Protein AF-A0A090ZQW4-F1 (afdb_monomer)

Mean predicted aligned error: 12.62 Å

Nearest PDB structures (foldseek):
  8d06-assembly2_E  TM=9.173E-01  e=3.327E+00  synthetic construct
  8d06-assembly4_K  TM=9.219E-01  e=4.015E+00  synthetic construct
  7xqp-assembly1_F  TM=7.862E-01  e=4.846E+00  Physcomitrium patens
  6zxs-assembly1_F  TM=7.796E-01  e=7.056E+00  Pisum sativum

Secondary structure (DSSP, 8-state):
-----------------HHHHHHHHHHHHHHHHHHHHS-TT-HHHHHHHHHHHHHHHHHHHHHH--

Foldseek 3Di:
DDDPPPVPPPPPQLPLPVVLVVVLVVLVVVLVVCVVPDPCPDVVNVVSVVVSVVSVVVSVCSRVVD

Solvent-accessible surface area (backbone atoms only — not comparable to full-atom values): 4037 Å² total; per-residue (Å²): 137,84,86,82,79,80,74,77,74,67,78,75,70,43,73,56,50,70,65,59,52,51,53,51,54,49,50,52,52,52,43,53,48,48,54,72,78,39,71,84,79,42,69,65,51,56,52,47,50,54,53,46,50,53,52,50,53,51,42,48,39,52,48,70,72,110

Organism: Paenibacillus macerans (NCBI:txid44252)

Radius of gyration: 19.14 Å; Cα contacts (8 Å, |Δi|>4): 30; chains: 1; bounding box: 48×27×55 Å

InterPro domains:
  IPR018540 Aspartyl-phosphate phosphatase Spo0E-like [PF09388] (20-61)
  IPR036638 Helix-loop-helix DNA-binding domain superfamily [G3DSA:4.10.280.10] (16-66)
  IPR037208 Aspartyl-phosphate phosphatase Spo0E-like superfamily [SSF140500] (18-63)

Sequence (66 aa):
MATSMYRETRPKHKKVSNELKATIENLRSELMNAAVEDNFSSGAILELSQRLDHYIVMAQNQMLGK

pLDDT: mean 70.83, std 13.43, range [45.0, 88.38]

Structure (mmCIF, N/CA/C/O backbone):
data_AF-A0A090ZQW4-F1
#
_entry.id   AF-A0A090ZQW4-F1
#
loop_
_atom_site.group_PDB
_atom_site.id
_atom_site.type_symbol
_atom_site.label_atom_id
_atom_site.label_alt_id
_atom_site.label_comp_id
_atom_site.label_asym_id
_atom_site.label_entity_id
_atom_site.label_seq_id
_atom_site.pdbx_PDB_ins_code
_atom_site.Cartn_x
_atom_site.Cartn_y
_atom_site.Cartn_z
_atom_site.occupancy
_atom_site.B_iso_or_equiv
_atom_site.auth_seq_id
_atom_site.auth_comp_id
_atom_site.auth_asym_id
_atom_site.auth_atom_id
_atom_site.pdbx_PDB_model_num
ATOM 1 N N . MET A 1 1 ? -32.345 21.296 39.323 1.00 48.28 1 MET A N 1
ATOM 2 C CA . MET A 1 1 ? -32.826 20.376 38.269 1.00 48.28 1 MET A CA 1
ATOM 3 C C . MET A 1 1 ? -32.042 20.627 36.988 1.00 48.28 1 MET A C 1
ATOM 5 O O . MET A 1 1 ? -31.651 21.762 36.768 1.00 48.28 1 MET A O 1
ATOM 9 N N . ALA A 1 2 ? -31.867 19.567 36.191 1.00 45.00 2 ALA A N 1
ATOM 10 C CA . ALA A 1 2 ? -31.293 19.503 34.840 1.00 45.00 2 ALA A CA 1
ATOM 11 C C . ALA A 1 2 ? -29.757 19.600 34.709 1.00 45.00 2 ALA A C 1
ATOM 13 O O . ALA A 1 2 ? -29.151 20.650 34.531 1.00 45.00 2 ALA A O 1
ATOM 14 N N . THR A 1 3 ? -29.156 18.413 34.745 1.00 55.00 3 THR A N 1
ATOM 15 C CA . THR A 1 3 ? -27.842 18.047 34.215 1.00 55.00 3 THR A CA 1
ATOM 16 C C . THR A 1 3 ? -27.695 18.438 32.742 1.00 55.00 3 THR A C 1
ATOM 18 O O . THR A 1 3 ? -28.451 17.945 31.909 1.00 55.00 3 THR A O 1
ATOM 21 N N . SER A 1 4 ? -26.676 19.224 32.395 1.00 54.19 4 SER A N 1
ATOM 22 C CA . SER A 1 4 ? -26.243 19.392 31.003 1.00 54.19 4 SER A CA 1
ATOM 23 C C . SER A 1 4 ? -24.884 18.730 30.807 1.00 54.19 4 SER A C 1
ATOM 25 O O . SER A 1 4 ? -23.851 19.382 30.677 1.00 54.19 4 SER A O 1
ATOM 27 N N . MET A 1 5 ? -24.890 17.398 30.827 1.00 50.41 5 MET A N 1
ATOM 28 C CA . MET A 1 5 ? -23.766 16.591 30.366 1.00 50.41 5 MET A CA 1
ATOM 29 C C . MET A 1 5 ? -23.768 16.632 28.836 1.00 50.41 5 MET A C 1
ATOM 31 O O . MET A 1 5 ? -24.272 15.714 28.191 1.00 50.41 5 MET A O 1
ATOM 35 N N . TYR A 1 6 ? -23.201 17.681 28.239 1.00 49.19 6 TYR A N 1
ATOM 36 C CA . TYR A 1 6 ? -22.731 17.584 26.858 1.00 49.19 6 TYR A CA 1
ATOM 37 C C . TYR A 1 6 ? -21.513 16.666 26.873 1.00 49.19 6 TYR A C 1
ATOM 39 O O . TYR A 1 6 ? -20.362 17.095 26.918 1.00 49.19 6 TYR A O 1
ATOM 47 N N . ARG A 1 7 ? -21.786 15.360 26.918 1.00 47.84 7 ARG A N 1
ATOM 48 C CA . ARG A 1 7 ? -20.807 14.332 26.614 1.00 47.84 7 ARG A CA 1
ATOM 49 C C . ARG A 1 7 ? -20.482 14.511 25.142 1.00 47.84 7 ARG A C 1
ATOM 51 O O . ARG A 1 7 ? -21.138 13.938 24.279 1.00 47.84 7 ARG A O 1
ATOM 58 N N . GLU A 1 8 ? -19.489 15.347 24.878 1.00 49.78 8 GLU A N 1
ATOM 59 C CA . GLU A 1 8 ? -18.814 15.427 23.599 1.00 49.78 8 GLU A CA 1
ATOM 60 C C . GLU A 1 8 ? -18.222 14.042 23.336 1.00 49.78 8 GLU A C 1
ATOM 62 O O . GLU A 1 8 ? -17.131 13.682 23.787 1.00 49.78 8 GLU A O 1
ATOM 67 N N . THR A 1 9 ? -18.995 13.194 22.665 1.00 53.84 9 THR A N 1
ATOM 68 C CA . THR A 1 9 ? -18.486 11.970 22.075 1.00 53.84 9 THR A CA 1
ATOM 69 C C . THR A 1 9 ? -17.632 12.406 20.901 1.00 53.84 9 THR A C 1
ATOM 71 O O . THR A 1 9 ? -18.077 12.374 19.755 1.00 53.84 9 THR A O 1
ATOM 74 N N . ARG A 1 10 ? -16.401 12.851 21.191 1.00 55.09 10 ARG A N 1
ATOM 75 C CA . ARG A 1 10 ? -15.343 12.921 20.186 1.00 55.09 10 ARG A CA 1
ATOM 76 C C . ARG A 1 10 ? -15.396 11.589 19.445 1.00 55.09 10 ARG A C 1
ATOM 78 O O . ARG A 1 10 ? -15.300 10.557 20.123 1.00 55.09 10 ARG A O 1
ATOM 85 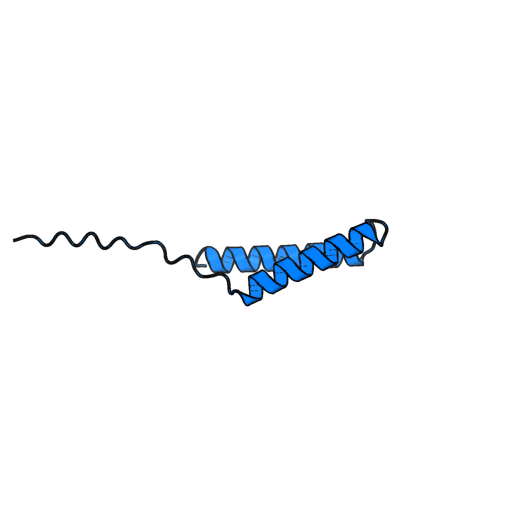N N . PRO A 1 11 ? -15.612 11.569 18.117 1.00 51.31 11 PRO A N 1
ATOM 86 C CA . PRO A 1 11 ? -15.552 10.323 17.384 1.00 51.31 11 PRO A CA 1
ATOM 87 C C . PRO A 1 11 ? -14.188 9.733 17.715 1.00 51.31 11 PRO A C 1
ATOM 89 O O . PRO A 1 11 ? -13.151 10.354 17.471 1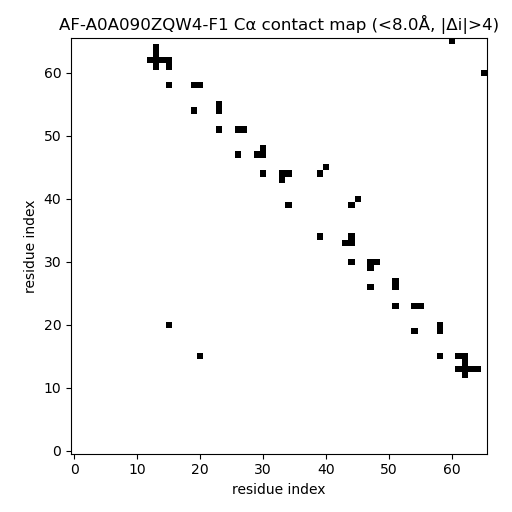.00 51.31 11 PRO A O 1
ATOM 92 N N . LYS A 1 12 ? -14.193 8.581 18.396 1.00 53.19 12 LYS A N 1
ATOM 93 C CA . LYS A 1 12 ? -12.995 7.772 18.581 1.00 53.19 12 LYS A CA 1
ATOM 94 C C . LYS A 1 12 ? -12.540 7.505 17.159 1.00 53.19 12 LYS A C 1
ATOM 96 O O . LYS A 1 12 ? -13.105 6.636 16.504 1.00 53.19 12 LYS A O 1
ATOM 101 N N . HIS A 1 13 ? -11.576 8.285 16.673 1.00 54.38 13 HIS A N 1
ATOM 102 C CA . HIS A 1 13 ? -10.807 7.923 15.501 1.00 54.38 13 HIS A CA 1
ATOM 103 C C . HIS A 1 13 ? -10.376 6.492 15.785 1.00 54.38 13 HIS A C 1
ATOM 105 O O . HIS A 1 13 ? -9.582 6.267 16.706 1.00 54.38 13 HIS A O 1
ATOM 111 N N . LYS A 1 14 ? -10.992 5.520 15.097 1.00 55.25 14 LYS A N 1
ATOM 112 C CA . LYS A 1 14 ? -10.518 4.145 15.130 1.00 55.25 14 LYS A CA 1
ATOM 113 C C . LYS A 1 14 ? -9.067 4.282 14.696 1.00 55.25 14 LYS A C 1
ATOM 115 O O . LYS A 1 14 ? -8.784 4.728 13.584 1.00 55.25 14 LYS A O 1
ATOM 120 N N . LYS A 1 15 ? -8.157 4.104 15.657 1.00 57.50 15 LYS A N 1
ATOM 121 C CA . LYS A 1 15 ? -6.728 4.241 15.422 1.00 57.50 15 LYS A CA 1
ATOM 122 C C . LYS A 1 15 ? -6.422 3.144 14.421 1.00 57.50 15 LYS A C 1
ATOM 124 O O . LYS A 1 15 ? -6.385 1.983 14.811 1.00 57.50 15 LYS A O 1
ATOM 129 N N . VAL A 1 16 ? -6.299 3.502 13.142 1.00 61.59 16 VAL A N 1
ATOM 130 C CA 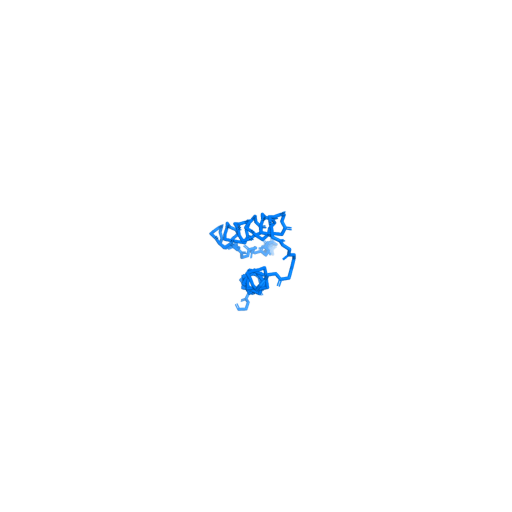. VAL A 1 16 ? -5.662 2.633 12.149 1.00 61.59 16 VAL A CA 1
ATOM 131 C C . VAL A 1 16 ? -4.417 2.107 12.828 1.00 61.59 16 VAL A C 1
ATOM 133 O O . VAL A 1 16 ? -3.655 2.925 13.361 1.00 61.59 16 VAL A O 1
ATOM 136 N N . SER A 1 17 ? -4.276 0.782 12.898 1.00 72.62 17 SER A N 1
ATOM 137 C CA . SER A 1 17 ? -3.171 0.191 13.644 1.00 72.62 17 SER A CA 1
ATOM 138 C C . SER A 1 17 ? -1.871 0.830 13.157 1.00 72.62 17 SER A C 1
ATOM 140 O O . SER A 1 17 ? -1.668 0.964 11.948 1.00 72.62 17 SER A O 1
ATOM 142 N N . ASN A 1 18 ? -1.019 1.289 14.077 1.00 74.38 18 ASN A N 1
ATOM 143 C CA . ASN A 1 18 ? 0.261 1.902 13.706 1.00 74.38 18 ASN A CA 1
ATOM 144 C C . ASN A 1 18 ? 1.077 0.960 12.808 1.00 74.38 18 ASN A C 1
ATOM 146 O O . ASN A 1 18 ? 1.790 1.423 11.925 1.00 74.38 18 ASN A O 1
ATOM 150 N N . GLU A 1 19 ? 0.898 -0.347 12.990 1.00 76.00 19 GLU A N 1
ATOM 151 C CA . GLU A 1 19 ? 1.459 -1.400 12.147 1.00 76.00 19 GLU A CA 1
ATOM 152 C C . GLU A 1 19 ? 0.945 -1.323 10.706 1.00 76.00 19 GLU A C 1
ATOM 154 O O . GLU A 1 19 ? 1.741 -1.341 9.777 1.00 76.00 19 GLU A O 1
ATOM 159 N N . LEU A 1 20 ? -0.363 -1.130 10.501 1.00 76.50 20 LEU A N 1
ATOM 160 C CA . LEU A 1 20 ? -0.950 -1.002 9.164 1.00 76.50 20 LEU A CA 1
ATOM 161 C C . LEU A 1 20 ? -0.449 0.259 8.448 1.00 76.50 20 LEU A C 1
ATOM 163 O O . LEU A 1 20 ? -0.168 0.223 7.254 1.00 76.50 20 LEU A O 1
ATOM 167 N N . LYS A 1 21 ? -0.276 1.366 9.181 1.00 78.81 21 LYS A N 1
ATOM 168 C CA . LYS A 1 21 ? 0.362 2.570 8.630 1.00 78.81 21 LYS A CA 1
ATOM 169 C C . LYS A 1 21 ? 1.819 2.318 8.247 1.00 78.81 21 LYS A C 1
ATOM 171 O O . LYS A 1 21 ? 2.227 2.737 7.171 1.00 78.81 21 LYS A O 1
ATOM 176 N N . ALA A 1 22 ? 2.577 1.627 9.097 1.00 83.56 22 ALA A N 1
ATOM 177 C CA . ALA A 1 22 ? 3.963 1.275 8.805 1.00 83.56 22 ALA A CA 1
ATOM 178 C C . ALA A 1 22 ? 4.065 0.389 7.552 1.00 83.56 22 ALA A C 1
ATOM 180 O O . ALA A 1 22 ? 4.914 0.640 6.703 1.00 83.56 22 ALA A O 1
ATOM 181 N N . THR A 1 23 ? 3.157 -0.577 7.379 1.00 84.50 23 THR A N 1
ATOM 182 C CA . THR A 1 23 ? 3.086 -1.407 6.167 1.00 84.50 23 THR A CA 1
ATOM 183 C C . THR A 1 23 ? 2.789 -0.579 4.914 1.00 84.50 23 THR A C 1
ATOM 185 O O . THR A 1 23 ? 3.439 -0.778 3.893 1.00 84.50 23 THR A O 1
ATOM 188 N N . ILE A 1 24 ? 1.850 0.371 4.981 1.00 84.00 24 ILE A N 1
ATOM 189 C CA . ILE A 1 24 ? 1.508 1.253 3.849 1.00 84.00 24 ILE A CA 1
ATOM 190 C C . ILE A 1 24 ? 2.707 2.121 3.441 1.00 84.00 24 ILE A C 1
ATOM 192 O O . ILE A 1 24 ? 2.996 2.248 2.253 1.00 84.00 24 ILE A O 1
ATOM 196 N N . GLU A 1 25 ? 3.421 2.699 4.406 1.00 86.94 25 GLU A N 1
ATOM 197 C CA . GLU A 1 25 ? 4.591 3.542 4.126 1.00 86.94 25 GLU A CA 1
ATOM 198 C C . GLU A 1 25 ? 5.789 2.729 3.611 1.00 86.94 25 GLU A C 1
ATOM 200 O O . GLU A 1 25 ? 6.506 3.193 2.721 1.00 86.94 25 GLU A O 1
ATOM 205 N N . ASN A 1 26 ? 5.970 1.494 4.093 1.00 86.56 26 ASN A N 1
ATOM 206 C CA . ASN A 1 26 ? 6.984 0.585 3.556 1.00 86.56 26 ASN A CA 1
ATOM 207 C C . ASN A 1 26 ? 6.694 0.248 2.090 1.00 86.56 26 ASN A C 1
ATOM 209 O O . ASN A 1 26 ? 7.547 0.451 1.233 1.00 86.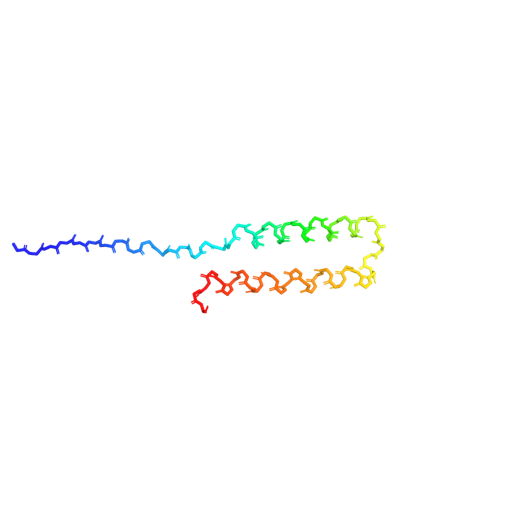56 26 ASN A O 1
ATOM 213 N N . LEU A 1 27 ? 5.450 -0.141 1.788 1.00 84.31 27 LEU A N 1
ATOM 214 C CA . LEU A 1 27 ? 5.016 -0.450 0.425 1.00 84.31 27 LEU A CA 1
ATOM 215 C C . LEU A 1 27 ? 5.141 0.756 -0.507 1.00 84.31 27 LEU A C 1
ATOM 217 O O . LEU A 1 27 ? 5.557 0.600 -1.647 1.00 84.31 27 LEU A O 1
ATOM 221 N N . ARG A 1 28 ? 4.828 1.967 -0.034 1.00 84.50 28 ARG A N 1
ATOM 222 C CA . ARG A 1 28 ? 5.052 3.207 -0.796 1.00 84.50 28 ARG A CA 1
ATOM 223 C C . ARG A 1 28 ? 6.522 3.431 -1.120 1.00 84.50 28 ARG A C 1
ATOM 225 O O . ARG A 1 28 ? 6.837 3.818 -2.241 1.00 84.50 28 ARG A O 1
ATOM 232 N N . 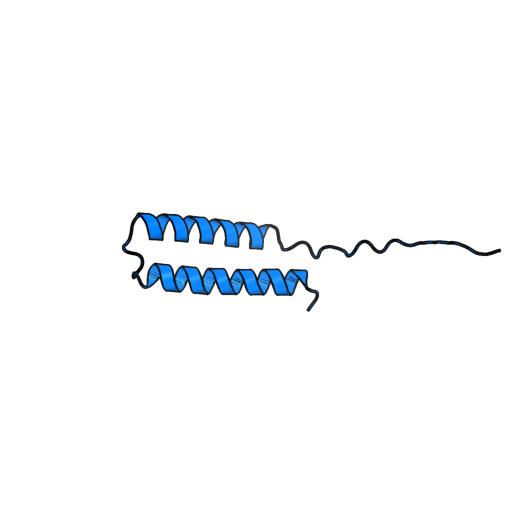SER A 1 29 ? 7.398 3.192 -0.149 1.00 84.19 29 SER A N 1
ATOM 233 C CA . SER A 1 29 ? 8.840 3.353 -0.330 1.00 84.19 29 SER A CA 1
ATOM 234 C C . SER A 1 29 ? 9.384 2.318 -1.313 1.00 84.19 29 SER A C 1
ATOM 236 O O . SER A 1 29 ? 10.148 2.672 -2.206 1.00 84.19 29 SER A O 1
ATOM 238 N N . GLU A 1 30 ? 8.951 1.061 -1.212 1.00 82.38 30 GLU A N 1
ATOM 239 C CA . GLU A 1 30 ? 9.300 -0.003 -2.162 1.00 82.38 30 GLU A CA 1
ATOM 240 C C . GLU A 1 30 ? 8.805 0.316 -3.577 1.00 82.38 30 GLU A C 1
ATOM 242 O O . GLU A 1 30 ? 9.558 0.182 -4.534 1.00 82.38 30 GLU A O 1
ATOM 247 N N . LEU A 1 31 ? 7.574 0.814 -3.714 1.00 79.38 31 LEU A N 1
ATOM 248 C CA . LEU A 1 31 ? 6.984 1.175 -5.005 1.00 79.38 31 LEU A CA 1
ATOM 249 C C . LEU A 1 31 ? 7.706 2.371 -5.639 1.00 79.38 31 LEU A C 1
ATOM 251 O O . LEU A 1 31 ? 7.952 2.376 -6.840 1.00 79.38 31 LEU A O 1
ATOM 255 N N . MET A 1 32 ? 8.103 3.357 -4.831 1.00 82.25 32 MET A N 1
ATOM 256 C CA . MET A 1 32 ? 8.882 4.504 -5.295 1.00 82.25 32 MET A CA 1
ATOM 257 C C . MET A 1 32 ? 10.301 4.104 -5.720 1.00 82.25 32 MET A C 1
ATOM 259 O O . MET A 1 32 ? 10.760 4.582 -6.751 1.00 82.25 32 MET A O 1
ATOM 263 N N . ASN A 1 33 ? 10.975 3.210 -4.988 1.00 80.69 33 ASN A N 1
ATOM 264 C CA . ASN A 1 33 ? 12.287 2.694 -5.399 1.00 80.69 33 ASN A CA 1
ATOM 265 C C . ASN A 1 33 ? 12.177 1.833 -6.665 1.00 80.69 33 ASN A C 1
ATOM 267 O O . ASN A 1 33 ? 12.896 2.079 -7.626 1.00 80.69 33 ASN A O 1
ATOM 271 N N . ALA A 1 34 ? 11.208 0.915 -6.730 1.00 73.12 34 ALA A N 1
ATOM 272 C CA . ALA A 1 34 ? 10.973 0.084 -7.911 1.00 73.12 34 ALA A CA 1
ATOM 273 C C . ALA A 1 34 ? 10.631 0.914 -9.160 1.00 73.12 34 ALA A C 1
ATOM 275 O O . ALA A 1 34 ? 11.063 0.578 -10.254 1.00 73.12 34 ALA A O 1
ATOM 276 N N . ALA A 1 35 ? 9.899 2.020 -9.002 1.00 71.50 35 ALA A N 1
ATOM 277 C CA . ALA A 1 35 ? 9.593 2.951 -10.088 1.00 71.50 35 ALA A CA 1
ATOM 278 C C . ALA A 1 35 ? 10.789 3.808 -10.541 1.00 71.50 35 ALA A C 1
ATOM 280 O O . ALA A 1 35 ? 10.759 4.355 -11.643 1.00 71.50 35 ALA A O 1
ATOM 281 N N . VAL A 1 36 ? 11.802 3.976 -9.686 1.00 73.56 36 VAL A N 1
ATOM 282 C CA . VAL A 1 36 ? 13.044 4.699 -10.002 1.00 73.56 36 VAL A CA 1
ATOM 283 C C . VAL A 1 36 ? 14.076 3.762 -10.634 1.00 73.56 36 VAL A C 1
ATOM 285 O O . VAL A 1 36 ? 14.803 4.186 -11.530 1.00 73.56 36 VAL A O 1
ATOM 288 N N . GLU A 1 37 ? 14.140 2.509 -10.180 1.00 67.81 37 GLU A N 1
ATOM 289 C CA . GLU A 1 37 ? 15.120 1.516 -10.631 1.00 67.81 37 GLU A CA 1
ATOM 290 C C . GLU A 1 37 ? 14.666 0.717 -11.864 1.00 67.81 37 GLU A C 1
ATOM 292 O O . GLU A 1 37 ? 15.509 0.349 -12.682 1.00 67.81 37 GLU A O 1
ATOM 297 N N . ASP A 1 38 ? 13.361 0.478 -12.037 1.00 55.53 38 ASP A N 1
ATOM 298 C CA . ASP A 1 38 ? 12.819 -0.350 -13.117 1.00 55.53 38 ASP A CA 1
ATOM 299 C C . ASP A 1 38 ? 11.848 0.434 -14.013 1.00 55.53 38 ASP A C 1
ATOM 301 O O . ASP A 1 38 ? 11.133 1.345 -13.585 1.00 55.53 38 ASP A O 1
ATOM 305 N N . ASN A 1 39 ? 11.802 0.069 -15.297 1.00 60.38 39 ASN A N 1
ATOM 306 C CA . ASN A 1 39 ? 10.837 0.632 -16.231 1.00 60.38 39 ASN A CA 1
ATOM 307 C C . ASN A 1 39 ? 9.425 0.357 -15.684 1.00 60.38 39 ASN A C 1
ATOM 309 O O . ASN A 1 39 ? 9.076 -0.792 -15.429 1.00 60.38 39 ASN A O 1
ATOM 313 N N . PHE A 1 40 ? 8.605 1.406 -15.548 1.00 58.47 40 PHE A N 1
ATOM 314 C CA . PHE A 1 40 ? 7.283 1.460 -14.884 1.00 58.47 40 PHE A CA 1
ATOM 315 C C . PHE A 1 40 ? 6.263 0.354 -15.280 1.00 58.47 40 PHE A C 1
ATOM 317 O O . PHE A 1 40 ? 5.165 0.279 -14.737 1.00 58.47 40 PHE A O 1
ATOM 324 N N . SER A 1 41 ? 6.605 -0.479 -16.268 1.00 59.88 41 SER A N 1
ATOM 325 C CA . SER A 1 41 ? 5.852 -1.614 -16.814 1.00 59.88 41 SER A CA 1
ATOM 326 C C . SER A 1 41 ? 6.184 -2.977 -16.186 1.00 59.88 41 SER A C 1
ATOM 328 O O . SER A 1 41 ? 5.626 -3.983 -16.624 1.00 59.88 41 SER A O 1
ATOM 330 N N . SER A 1 42 ? 7.081 -3.054 -15.200 1.00 66.06 42 SER A N 1
ATOM 331 C CA . SER A 1 42 ? 7.368 -4.315 -14.508 1.00 66.06 42 SER A CA 1
ATOM 332 C C . SER A 1 42 ? 6.140 -4.826 -13.758 1.00 66.06 42 SER A C 1
ATOM 334 O O . SER A 1 42 ? 5.517 -4.084 -12.995 1.00 66.06 42 SER A O 1
ATOM 336 N N . GLY A 1 43 ? 5.821 -6.116 -13.909 1.00 72.31 43 GLY A N 1
ATOM 337 C CA . GLY A 1 43 ? 4.741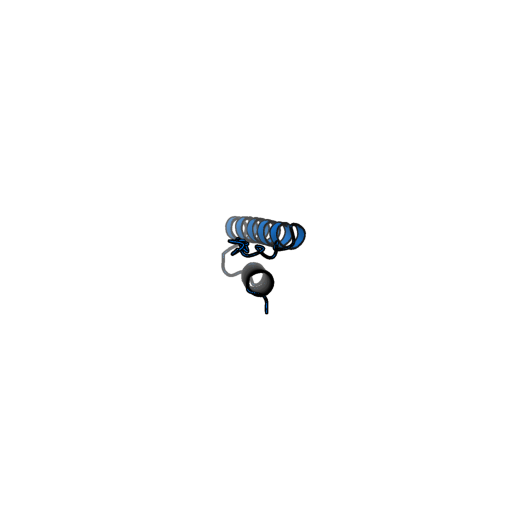 -6.777 -13.159 1.00 72.31 43 GLY A CA 1
ATOM 338 C C . GLY A 1 43 ? 4.861 -6.585 -11.640 1.00 72.31 43 GLY A C 1
ATOM 339 O O . GLY A 1 43 ? 3.849 -6.485 -10.953 1.00 72.31 43 GLY A O 1
ATOM 340 N N . ALA A 1 44 ? 6.087 -6.387 -11.145 1.00 74.25 44 ALA A N 1
ATOM 341 C CA . ALA A 1 44 ? 6.377 -6.060 -9.755 1.00 74.25 44 ALA A CA 1
ATOM 342 C C . ALA A 1 44 ? 5.721 -4.749 -9.275 1.00 74.25 44 ALA A C 1
ATOM 34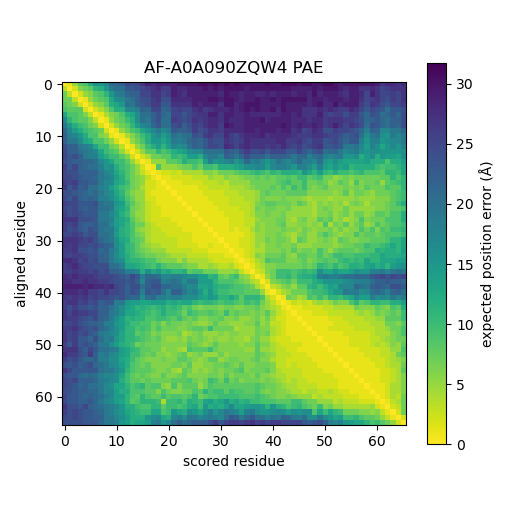4 O O . ALA A 1 44 ? 5.179 -4.712 -8.172 1.00 74.25 44 ALA A O 1
ATOM 345 N N . ILE A 1 45 ? 5.709 -3.683 -10.089 1.00 75.62 45 ILE A N 1
ATOM 346 C CA . ILE A 1 45 ? 5.071 -2.407 -9.715 1.00 75.62 45 ILE A CA 1
ATOM 347 C C . ILE A 1 45 ? 3.550 -2.565 -9.694 1.00 75.62 45 ILE A C 1
ATOM 349 O O . ILE A 1 45 ? 2.891 -2.051 -8.791 1.00 75.62 45 ILE A O 1
ATOM 353 N N . LEU A 1 46 ? 2.991 -3.319 -10.646 1.00 81.25 46 LEU A N 1
ATOM 354 C CA . LEU A 1 46 ? 1.557 -3.601 -10.687 1.00 81.25 46 LEU A CA 1
ATOM 355 C C . LEU A 1 46 ? 1.105 -4.388 -9.447 1.00 81.25 4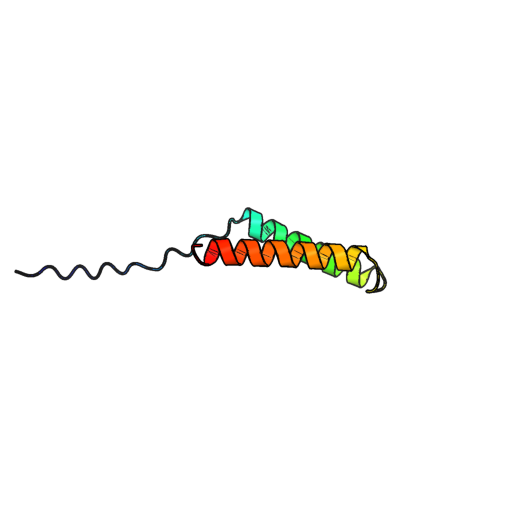6 LEU A C 1
ATOM 357 O O . LEU A 1 46 ? 0.117 -4.012 -8.813 1.00 81.25 46 LEU A O 1
ATOM 361 N N . GLU A 1 47 ? 1.840 -5.436 -9.067 1.00 82.56 47 GLU A N 1
ATOM 362 C CA . GLU A 1 47 ? 1.575 -6.204 -7.846 1.00 82.56 47 GLU A CA 1
ATOM 363 C C . GLU A 1 47 ? 1.717 -5.340 -6.586 1.00 82.56 47 GLU A C 1
ATOM 365 O O . GLU A 1 47 ? 0.847 -5.381 -5.712 1.00 82.56 47 GLU A O 1
ATOM 370 N N . LEU A 1 48 ? 2.759 -4.503 -6.503 1.00 81.19 48 LEU A N 1
ATOM 371 C CA . LEU A 1 48 ? 2.952 -3.570 -5.388 1.00 81.19 48 LEU A CA 1
ATOM 372 C C . LEU A 1 48 ? 1.806 -2.552 -5.288 1.00 81.19 48 LEU A C 1
ATOM 374 O O . LEU A 1 48 ? 1.300 -2.317 -4.190 1.00 81.19 48 LEU A O 1
ATOM 378 N N . SER A 1 49 ? 1.342 -1.999 -6.413 1.00 82.75 49 SER A N 1
ATOM 379 C CA . SER A 1 49 ? 0.199 -1.077 -6.455 1.00 82.75 49 SER A CA 1
ATOM 380 C C . SER A 1 49 ? -1.096 -1.740 -6.001 1.00 82.75 49 SER A C 1
ATOM 382 O O . SER A 1 49 ? -1.805 -1.170 -5.175 1.00 82.75 49 SER A O 1
ATOM 384 N N . GLN A 1 50 ? -1.400 -2.944 -6.492 1.00 86.62 50 GLN A N 1
ATOM 385 C CA . GLN A 1 50 ? -2.604 -3.679 -6.084 1.00 86.62 50 GLN A CA 1
ATOM 386 C C . GLN A 1 50 ? -2.581 -4.002 -4.588 1.00 86.62 50 GLN A C 1
ATOM 388 O O . GLN A 1 50 ? -3.588 -3.870 -3.888 1.00 86.62 50 GLN A O 1
ATOM 393 N N . ARG A 1 51 ? -1.410 -4.387 -4.075 1.00 87.88 51 ARG A N 1
ATOM 394 C CA . ARG A 1 51 ? -1.224 -4.713 -2.663 1.00 87.88 51 ARG A CA 1
ATOM 395 C C . ARG A 1 51 ? -1.356 -3.473 -1.779 1.00 87.88 51 ARG A C 1
ATOM 397 O O . ARG A 1 51 ? -2.001 -3.539 -0.733 1.00 87.88 51 ARG A O 1
ATOM 404 N N . LEU A 1 52 ? -0.809 -2.337 -2.214 1.00 85.81 52 LEU A N 1
ATOM 405 C CA . LEU A 1 52 ? -0.966 -1.049 -1.542 1.00 85.81 52 LEU A CA 1
ATOM 406 C C . LEU A 1 52 ? -2.438 -0.612 -1.499 1.00 85.81 52 LEU A C 1
ATOM 408 O O . LEU A 1 52 ? -2.921 -0.226 -0.434 1.00 85.81 52 LEU A O 1
ATOM 412 N N . ASP A 1 53 ? -3.160 -0.725 -2.616 1.00 87.81 53 ASP A N 1
ATOM 413 C CA . ASP A 1 53 ? -4.582 -0.372 -2.703 1.00 87.81 53 ASP A CA 1
ATOM 414 C C . ASP A 1 53 ? -5.434 -1.208 -1.732 1.00 87.81 53 ASP A C 1
ATOM 416 O O . ASP A 1 53 ? -6.212 -0.663 -0.945 1.00 87.81 53 ASP A O 1
ATOM 420 N N . HIS A 1 54 ? -5.176 -2.518 -1.656 1.00 88.38 54 HIS A N 1
ATOM 421 C CA . HIS A 1 54 ? -5.831 -3.405 -0.695 1.00 88.38 54 HIS A CA 1
ATOM 422 C C . HIS A 1 54 ? -5.618 -2.956 0.762 1.00 88.38 54 HIS A C 1
ATOM 424 O O . HIS A 1 54 ? -6.574 -2.880 1.539 1.00 88.38 54 HIS A O 1
ATOM 430 N N . TYR A 1 55 ? -4.387 -2.603 1.149 1.00 84.88 55 TYR A N 1
ATOM 431 C CA . TYR A 1 55 ? -4.112 -2.121 2.508 1.00 84.88 55 TYR A CA 1
ATOM 432 C C . TYR A 1 55 ? -4.715 -0.741 2.793 1.00 84.88 55 TYR A C 1
ATOM 434 O O . TYR A 1 55 ? -5.122 -0.483 3.928 1.00 84.88 55 TYR A O 1
ATOM 442 N N . ILE A 1 56 ? -4.835 0.125 1.785 1.00 83.75 56 ILE A N 1
ATOM 443 C CA . ILE A 1 56 ? -5.534 1.410 1.908 1.00 83.75 56 ILE A CA 1
ATOM 444 C C . ILE A 1 56 ? -7.027 1.177 2.158 1.00 83.75 56 ILE A C 1
ATOM 446 O O . ILE A 1 56 ? -7.576 1.753 3.099 1.00 83.75 56 ILE A O 1
ATOM 450 N N . VAL A 1 57 ? -7.675 0.294 1.393 1.00 87.50 57 VAL A N 1
ATOM 451 C CA . VAL A 1 57 ? -9.088 -0.071 1.597 1.00 87.50 57 VAL A CA 1
ATOM 452 C C . VAL A 1 57 ? -9.294 -0.704 2.975 1.00 87.50 57 VAL A C 1
ATOM 454 O O . VAL A 1 57 ? -10.233 -0.348 3.689 1.00 87.50 57 VAL A O 1
ATOM 457 N N . MET A 1 58 ? -8.389 -1.585 3.412 1.00 80.62 58 MET A N 1
ATOM 458 C CA . MET A 1 58 ? -8.415 -2.140 4.769 1.00 80.62 58 MET A CA 1
ATOM 459 C C . MET A 1 58 ? -8.294 -1.052 5.840 1.00 80.62 58 MET A C 1
ATOM 461 O O . MET A 1 58 ? -9.048 -1.068 6.814 1.00 80.62 58 MET A O 1
ATOM 465 N N . ALA A 1 59 ? -7.379 -0.096 5.669 1.00 77.69 59 ALA A N 1
ATOM 466 C CA . ALA A 1 59 ? -7.210 1.014 6.601 1.00 77.69 59 ALA A CA 1
ATOM 467 C C . ALA A 1 59 ? -8.466 1.891 6.649 1.00 77.69 59 ALA A C 1
ATOM 469 O O . ALA A 1 59 ? -8.921 2.251 7.733 1.00 77.69 59 ALA A O 1
ATOM 470 N N . GLN A 1 60 ? -9.076 2.174 5.497 1.00 78.62 60 GLN A N 1
ATOM 471 C CA . GLN A 1 60 ? -10.322 2.933 5.405 1.00 78.62 60 GLN A CA 1
ATOM 472 C C . GLN A 1 60 ? -11.491 2.199 6.067 1.00 78.62 60 GLN A C 1
ATOM 474 O O . GLN A 1 60 ? -12.222 2.817 6.839 1.00 78.62 60 GLN A O 1
ATOM 479 N N . ASN A 1 61 ? -11.631 0.887 5.861 1.00 78.44 61 ASN A N 1
ATOM 480 C CA . ASN A 1 61 ? -12.640 0.068 6.542 1.00 78.44 61 ASN A CA 1
ATOM 481 C C . ASN A 1 61 ? -12.431 0.070 8.064 1.00 78.44 61 ASN A C 1
ATOM 483 O O . ASN A 1 61 ? -13.381 0.269 8.825 1.00 78.44 61 ASN A O 1
ATOM 487 N N . GLN A 1 62 ? -11.174 -0.034 8.512 1.0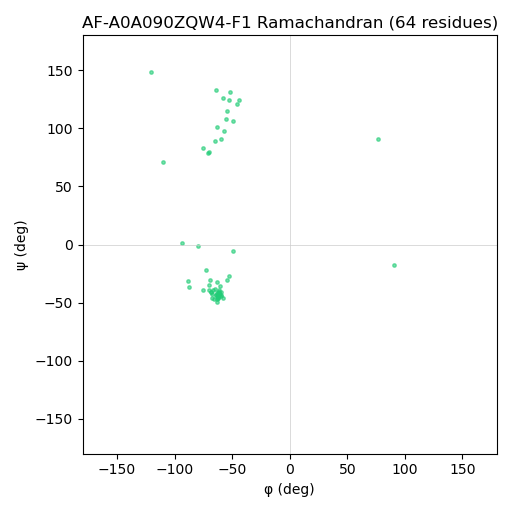0 69.94 62 GLN A N 1
ATOM 488 C CA . GLN A 1 62 ? -10.828 0.105 9.925 1.00 69.94 62 GLN A CA 1
ATOM 489 C C . GLN A 1 62 ? -11.136 1.505 10.469 1.00 69.94 62 GLN A C 1
ATOM 491 O O . GLN A 1 62 ? -11.515 1.603 11.628 1.00 69.94 62 GLN A O 1
ATOM 496 N N . MET A 1 63 ? -11.032 2.582 9.685 1.00 66.88 63 MET A N 1
ATOM 497 C CA . MET A 1 63 ? -11.413 3.939 10.117 1.00 66.88 63 MET A CA 1
ATOM 498 C C . MET A 1 63 ? -12.928 4.150 10.147 1.00 66.88 63 MET A C 1
ATOM 500 O O . MET A 1 63 ? -13.436 4.801 11.059 1.00 66.88 63 MET A O 1
ATOM 504 N N . LEU A 1 64 ? -13.640 3.597 9.164 1.00 65.06 64 LEU A N 1
ATOM 505 C CA . LEU A 1 64 ? -15.066 3.830 8.914 1.00 65.06 64 LEU A CA 1
ATOM 506 C C . LEU A 1 64 ? -16.005 3.040 9.817 1.00 65.06 64 LEU A C 1
ATOM 508 O O . LEU A 1 64 ? -17.218 3.202 9.718 1.00 65.06 64 LEU A O 1
ATOM 512 N N . GLY A 1 65 ? -15.492 2.207 10.716 1.00 56.41 65 GLY A N 1
ATOM 513 C CA . GLY A 1 65 ? -16.372 1.577 11.687 1.00 56.41 65 GLY A CA 1
ATOM 514 C C . GLY A 1 65 ? -16.960 0.234 11.268 1.00 56.41 65 GLY A C 1
ATOM 515 O O . GLY A 1 65 ? -17.399 -0.470 12.174 1.00 56.41 65 GLY A O 1
ATOM 516 N N . LYS A 1 66 ? -16.940 -0.091 9.970 1.00 49.16 66 LYS A N 1
ATOM 517 C CA . LYS A 1 66 ? -17.564 -1.285 9.380 1.00 49.16 66 LYS A CA 1
ATOM 518 C C . LYS A 1 66 ? -16.930 -2.590 9.848 1.00 49.16 66 LYS A C 1
ATOM 520 O O . LYS A 1 66 ? -15.724 -2.574 10.188 1.00 49.16 66 LYS A O 1
#